Protein AF-A0A5M3WDJ5-F1 (afdb_monomer_lite)

Sequence (146 aa):
MTGPLLRVPAEDHRTLCTHDLTGLHTWGGARAMVGTNPLAPGDAVDSAGVRATDAAAAVDGAISPFGGPKGYALGLMIEVLVATLTRTALGDDVRGTLDPTDPPTKGDVFIAMDPRAPGHDRVWEPGARACATRQPTLSTPSRSRR

Radius of gyration: 18.81 Å; chains: 1; bounding box: 48×30×43 Å

InterPro domains:
  IPR003767 Malate/L-lactate dehydrogenase-like [PF02615] (42-119)
  IPR003767 Malate/L-lactate dehydrogenase-like [PTHR11091] (42-117)
  IPR036111 Malate/L-sulfolactate/L-lactate dehydrogenase-like superfamily [SSF89733] (19-134)
  IPR043143 Malate/L-sulfolactate/L-lactate dehydrogenase-like, NADPH binding domain [G3DSA:3.30.1370.60] (15-117)

Secondary structure (DSSP, 8-state):
-----EEEE-TTS-EEEE---SBSS-HHHHHHHTTT-PPPTTSEE-TTSPBPSSHHHHHTSEEPBTTTHHHHHHHHHHHHHHHHHHT---GGG--SSS-TTS------------TTSTT-HHHHHHHHHHHHHS-TT---GGGG--

Structure (mmCIF, N/CA/C/O backbone):
data_AF-A0A5M3WDJ5-F1
#
_entry.id   AF-A0A5M3WDJ5-F1
#
loop_
_atom_site.group_PDB
_atom_site.id
_atom_site.type_symbol
_atom_site.label_atom_id
_atom_site.label_alt_id
_atom_site.label_comp_id
_atom_site.label_asym_id
_atom_site.label_entity_id
_atom_site.label_seq_id
_atom_site.pdbx_PDB_ins_code
_atom_site.Cartn_x
_atom_site.Cartn_y
_atom_site.Cartn_z
_atom_site.occupancy
_atom_site.B_iso_or_equiv
_atom_site.auth_seq_id
_atom_site.auth_comp_id
_atom_site.auth_asym_id
_atom_site.auth_atom_id
_atom_site.pdbx_PDB_model_num
ATOM 1 N N . MET A 1 1 ? -2.945 -6.498 2.259 1.00 45.84 1 MET A N 1
ATOM 2 C CA . MET A 1 1 ? -1.787 -5.805 1.660 1.00 45.84 1 MET A CA 1
ATOM 3 C C . MET A 1 1 ? -0.553 -6.665 1.866 1.00 45.84 1 MET A C 1
ATOM 5 O O . MET A 1 1 ? -0.145 -6.838 3.005 1.00 45.84 1 MET A O 1
ATOM 9 N N . THR A 1 2 ? -0.019 -7.256 0.799 1.00 43.19 2 THR A N 1
ATOM 10 C CA . THR A 1 2 ? 1.334 -7.830 0.806 1.00 43.19 2 THR A CA 1
ATOM 11 C C . THR A 1 2 ? 2.245 -6.690 0.374 1.00 43.19 2 THR A C 1
ATOM 13 O O . THR A 1 2 ? 2.081 -6.184 -0.732 1.00 43.19 2 THR A O 1
ATOM 16 N N . GLY A 1 3 ? 3.105 -6.187 1.259 1.00 51.09 3 GLY A N 1
ATOM 17 C CA . GLY A 1 3 ? 4.025 -5.116 0.889 1.00 51.09 3 GLY A CA 1
ATOM 18 C C . GLY A 1 3 ? 5.010 -5.563 -0.202 1.00 51.09 3 GLY A C 1
ATO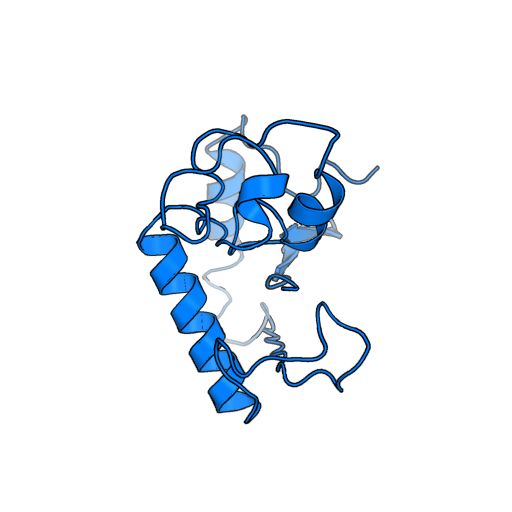M 19 O O . GLY A 1 3 ? 5.230 -6.764 -0.382 1.00 51.09 3 GLY A O 1
ATOM 20 N N . PRO A 1 4 ? 5.636 -4.620 -0.927 1.00 56.72 4 PRO A N 1
ATOM 21 C CA . PRO A 1 4 ? 6.669 -4.956 -1.899 1.00 56.72 4 PRO A CA 1
ATOM 22 C C . PRO A 1 4 ? 7.834 -5.690 -1.219 1.00 56.72 4 PRO A C 1
ATOM 24 O O . PRO A 1 4 ? 8.361 -5.245 -0.197 1.00 56.72 4 PRO A O 1
ATOM 27 N N . LEU A 1 5 ? 8.238 -6.818 -1.806 1.00 59.16 5 LEU A N 1
ATOM 28 C CA . LEU A 1 5 ? 9.402 -7.591 -1.384 1.00 59.16 5 LEU A CA 1
ATOM 29 C C . LEU A 1 5 ? 10.594 -7.201 -2.258 1.00 59.16 5 LEU A C 1
ATOM 31 O O . LEU A 1 5 ? 10.657 -7.574 -3.429 1.00 59.16 5 LEU A O 1
ATOM 35 N N . LEU A 1 6 ? 11.557 -6.485 -1.680 1.00 67.06 6 LEU A N 1
ATOM 36 C CA . LEU A 1 6 ? 12.815 -6.183 -2.355 1.00 67.06 6 LEU A CA 1
ATOM 37 C C . LEU A 1 6 ? 13.894 -7.153 -1.880 1.00 67.06 6 LEU A C 1
ATOM 39 O O . LEU A 1 6 ? 14.157 -7.299 -0.683 1.00 67.06 6 LEU A O 1
ATOM 43 N N . ARG A 1 7 ? 14.538 -7.802 -2.847 1.00 66.00 7 ARG A N 1
ATOM 44 C CA . ARG A 1 7 ? 15.630 -8.739 -2.621 1.00 66.00 7 ARG A CA 1
ATOM 45 C C . ARG A 1 7 ? 16.869 -8.259 -3.370 1.00 66.00 7 ARG A C 1
ATOM 47 O O . ARG A 1 7 ? 16.847 -8.195 -4.594 1.00 66.00 7 ARG A O 1
ATOM 54 N N . VAL A 1 8 ? 17.947 -7.966 -2.643 1.00 64.06 8 VAL A N 1
ATOM 55 C CA . VAL A 1 8 ? 19.232 -7.552 -3.228 1.00 64.06 8 VAL A CA 1
ATOM 56 C C . VAL A 1 8 ? 20.319 -8.562 -2.840 1.00 64.06 8 VAL A C 1
ATOM 58 O O . VAL A 1 8 ? 20.475 -8.857 -1.648 1.00 64.06 8 VAL A O 1
ATOM 61 N N . PRO A 1 9 ? 21.067 -9.128 -3.803 1.00 58.50 9 PRO A N 1
ATOM 62 C CA . PRO A 1 9 ? 22.201 -9.995 -3.491 1.00 58.50 9 PRO A CA 1
ATOM 63 C C . PRO A 1 9 ? 23.326 -9.168 -2.850 1.00 58.50 9 PRO A C 1
ATOM 65 O O . PRO A 1 9 ? 23.780 -8.216 -3.462 1.00 58.50 9 PRO A O 1
ATOM 68 N N . ALA A 1 10 ? 23.791 -9.492 -1.640 1.00 56.09 10 ALA A N 1
ATOM 69 C CA . ALA A 1 10 ? 24.992 -8.864 -1.073 1.00 56.09 10 ALA A CA 1
ATOM 70 C C . ALA A 1 10 ? 26.232 -9.752 -1.283 1.00 56.09 10 ALA A C 1
ATOM 72 O O . ALA A 1 10 ? 26.106 -10.964 -1.471 1.00 56.09 10 ALA A O 1
ATOM 73 N N . GLU A 1 11 ? 27.423 -9.145 -1.229 1.00 53.22 11 GLU A N 1
ATOM 74 C CA . GLU A 1 11 ? 28.720 -9.795 -1.504 1.00 53.22 11 GLU A CA 1
ATOM 75 C C . GLU A 1 11 ? 29.015 -11.004 -0.591 1.00 53.22 11 GLU A C 1
ATOM 77 O O . GLU A 1 11 ? 29.658 -11.955 -1.017 1.00 53.22 11 GLU A O 1
ATOM 82 N N . ASP A 1 12 ? 28.454 -11.036 0.621 1.00 49.28 12 ASP A N 1
ATOM 83 C CA . ASP A 1 12 ? 28.687 -12.073 1.642 1.00 49.28 12 ASP A CA 1
ATOM 84 C C . ASP A 1 12 ? 27.815 -13.344 1.491 1.00 49.28 12 ASP A C 1
ATOM 86 O O . ASP A 1 12 ? 27.524 -14.033 2.473 1.00 49.28 12 ASP A O 1
ATOM 90 N N . HIS A 1 13 ? 27.288 -13.633 0.294 1.00 49.53 13 HIS A N 1
ATOM 91 C CA . HIS A 1 13 ? 26.234 -14.645 0.053 1.00 49.53 13 HIS A CA 1
ATOM 92 C C . HIS A 1 13 ? 24.947 -14.439 0.876 1.00 49.53 13 HIS A C 1
ATOM 94 O O . HIS A 1 13 ? 24.020 -15.253 0.842 1.00 49.53 13 HIS A O 1
ATOM 100 N N . ARG A 1 14 ? 24.849 -13.327 1.607 1.00 45.12 14 ARG A N 1
ATOM 101 C CA . ARG A 1 14 ? 23.663 -12.939 2.359 1.00 45.12 14 ARG A CA 1
ATOM 102 C C . ARG A 1 14 ? 22.774 -12.133 1.447 1.00 45.12 14 ARG A C 1
ATOM 104 O O . ARG A 1 14 ? 23.160 -11.102 0.913 1.00 45.12 14 ARG A O 1
ATOM 111 N N . THR A 1 15 ? 21.554 -12.599 1.271 1.00 51.94 15 THR A N 1
ATOM 112 C CA . THR A 1 15 ? 20.567 -11.800 0.569 1.00 51.94 15 THR A CA 1
ATOM 113 C C . THR A 1 15 ? 19.954 -10.785 1.530 1.00 51.94 15 THR A C 1
ATOM 115 O O . THR A 1 15 ? 19.379 -11.174 2.549 1.00 51.94 15 THR A O 1
ATOM 118 N N . LEU A 1 16 ? 20.040 -9.495 1.203 1.00 47.59 16 LEU A N 1
ATOM 119 C CA . LEU A 1 16 ? 19.295 -8.460 1.913 1.00 47.59 16 LEU A CA 1
ATOM 120 C C . LEU A 1 16 ? 17.841 -8.509 1.437 1.00 47.59 16 LEU A C 1
ATOM 122 O O . LEU A 1 16 ? 17.559 -8.297 0.259 1.00 47.59 16 LEU A O 1
ATOM 126 N N . CYS A 1 17 ? 16.935 -8.840 2.356 1.00 44.91 17 CYS A N 1
ATOM 127 C CA . CYS A 1 17 ? 15.496 -8.867 2.112 1.00 44.91 17 CYS A CA 1
ATOM 128 C C . CYS A 1 17 ? 14.834 -7.801 2.984 1.00 44.91 17 CYS A C 1
ATOM 130 O O . CYS A 1 17 ? 14.935 -7.870 4.211 1.00 44.91 17 CYS A O 1
ATOM 132 N N . THR A 1 18 ? 14.142 -6.848 2.371 1.00 54.78 18 THR A N 1
ATOM 133 C CA . THR A 1 18 ? 13.250 -5.918 3.074 1.00 54.78 18 THR A CA 1
ATOM 134 C C . THR A 1 18 ? 11.805 -6.240 2.700 1.00 54.78 18 THR A C 1
ATOM 136 O O . THR A 1 18 ? 11.512 -6.555 1.547 1.00 54.78 18 THR A O 1
ATOM 139 N N . HIS A 1 19 ? 10.919 -6.232 3.696 1.00 52.69 19 HIS A N 1
ATOM 140 C CA . HIS A 1 19 ? 9.482 -6.478 3.559 1.00 52.69 19 HIS A CA 1
ATOM 141 C C . HIS A 1 19 ? 8.720 -5.361 4.280 1.00 52.69 19 HIS A C 1
ATOM 143 O O . HIS A 1 19 ? 9.253 -4.799 5.233 1.00 52.69 19 HIS A O 1
ATOM 149 N N . ASP A 1 20 ? 7.510 -5.073 3.793 1.00 54.31 20 ASP A N 1
ATOM 150 C CA . ASP A 1 20 ? 6.542 -4.099 4.318 1.00 54.31 20 ASP A CA 1
ATOM 151 C C . ASP A 1 20 ? 7.001 -2.629 4.310 1.00 54.31 20 ASP A C 1
ATOM 153 O O . ASP A 1 20 ? 7.804 -2.184 5.122 1.00 54.31 20 ASP A O 1
ATOM 157 N N . LEU A 1 21 ? 6.461 -1.849 3.362 1.00 54.38 21 LEU A N 1
ATOM 158 C CA . LEU A 1 21 ? 6.874 -0.457 3.125 1.00 54.38 21 LEU A CA 1
ATOM 159 C C . LEU A 1 21 ? 5.756 0.587 3.269 1.00 54.38 21 LEU A C 1
ATOM 161 O O . LEU A 1 21 ? 6.057 1.777 3.321 1.00 54.38 21 LEU A O 1
ATOM 165 N N . THR A 1 22 ? 4.483 0.188 3.315 1.00 51.59 22 THR A N 1
ATOM 166 C CA . THR A 1 22 ? 3.366 1.134 3.122 1.00 51.59 22 THR A CA 1
ATOM 167 C C . THR A 1 22 ? 2.506 1.407 4.360 1.00 51.59 22 THR A C 1
ATOM 169 O O . THR A 1 22 ? 1.819 2.426 4.378 1.00 51.59 22 THR A O 1
ATOM 172 N N . GLY A 1 23 ? 2.576 0.594 5.421 1.00 50.38 23 GLY A N 1
ATOM 173 C CA . GLY A 1 23 ? 1.818 0.806 6.667 1.00 50.38 23 GLY A CA 1
ATOM 174 C C . GLY A 1 23 ? 2.680 0.658 7.921 1.00 50.38 23 GLY A C 1
ATOM 175 O O . GLY A 1 23 ? 3.657 -0.087 7.900 1.00 50.38 23 GLY A O 1
ATOM 176 N N . LEU A 1 24 ? 2.320 1.356 9.011 1.00 52.97 24 LEU A N 1
ATOM 177 C CA . LEU A 1 24 ? 2.965 1.172 10.326 1.00 52.97 24 LEU A CA 1
ATOM 178 C C . LEU A 1 24 ? 2.708 -0.231 10.901 1.00 52.97 24 LEU A C 1
ATOM 180 O O . LEU A 1 24 ? 3.574 -0.805 11.553 1.00 52.97 24 LEU A O 1
ATOM 184 N N . HIS A 1 25 ? 1.537 -0.792 10.594 1.00 57.50 25 HIS A N 1
ATOM 185 C CA . HIS A 1 25 ? 1.126 -2.151 10.927 1.00 57.50 25 HIS A CA 1
ATOM 186 C C . HIS A 1 25 ? 0.378 -2.777 9.744 1.00 57.50 25 HIS A C 1
ATOM 188 O O . HIS A 1 25 ? -0.259 -2.081 8.952 1.00 57.50 25 HIS A O 1
ATOM 194 N N . THR A 1 26 ? 0.437 -4.105 9.610 1.00 62.94 26 THR A N 1
ATOM 195 C CA . THR A 1 26 ? -0.388 -4.822 8.631 1.00 62.94 26 THR A CA 1
ATOM 196 C C . THR A 1 26 ? -1.839 -4.870 9.112 1.00 62.94 26 THR A C 1
ATOM 198 O O . THR A 1 26 ? -2.111 -5.106 10.288 1.00 62.94 26 THR A O 1
ATOM 201 N N . TRP A 1 27 ? -2.796 -4.686 8.200 1.00 61.38 27 TRP A N 1
ATOM 202 C CA . TRP A 1 27 ? -4.229 -4.638 8.533 1.00 61.38 27 TRP A CA 1
ATOM 203 C C . TRP A 1 27 ? -4.747 -5.923 9.214 1.00 61.38 27 TRP A C 1
ATOM 205 O O . TRP A 1 27 ? -5.573 -5.868 10.121 1.00 61.38 27 TRP A O 1
ATOM 215 N N . GLY A 1 28 ? -4.190 -7.089 8.862 1.00 62.41 28 GLY A N 1
ATOM 216 C CA . GLY A 1 28 ? -4.463 -8.347 9.573 1.00 62.41 28 GLY A CA 1
ATOM 217 C C . GLY A 1 28 ? -3.941 -8.364 11.017 1.00 62.41 28 GLY A C 1
ATOM 218 O O . GLY A 1 28 ? -4.560 -8.977 11.883 1.00 62.41 28 GLY A O 1
ATOM 219 N N . GLY A 1 29 ? -2.846 -7.650 11.296 1.00 64.75 29 GLY A N 1
ATOM 220 C CA . GLY A 1 29 ? -2.321 -7.459 12.647 1.00 64.75 29 GLY A CA 1
ATOM 221 C C . GLY A 1 29 ? -3.240 -6.600 13.515 1.00 64.75 29 GLY A C 1
ATOM 222 O O . GLY A 1 29 ? -3.482 -6.960 14.661 1.00 64.75 29 GLY A O 1
ATOM 223 N N . ALA A 1 30 ? -3.825 -5.532 12.960 1.00 63.91 30 ALA A N 1
ATOM 224 C CA . ALA A 1 30 ? -4.791 -4.697 13.680 1.00 63.91 30 ALA A CA 1
ATOM 225 C C . ALA A 1 30 ? -6.049 -5.492 14.085 1.00 63.91 30 ALA A C 1
ATOM 227 O O . ALA A 1 30 ? -6.422 -5.482 15.256 1.00 63.91 30 ALA A O 1
ATOM 228 N N . ARG A 1 31 ? -6.640 -6.279 13.168 1.00 66.56 31 ARG A N 1
ATOM 229 C CA . ARG A 1 31 ? -7.758 -7.196 13.494 1.00 66.56 31 ARG A CA 1
ATOM 230 C C . ARG A 1 31 ? -7.385 -8.230 14.565 1.00 66.56 31 ARG A C 1
ATOM 232 O O . ARG A 1 31 ? -8.203 -8.527 15.428 1.00 66.56 31 ARG A O 1
ATOM 239 N N . ALA A 1 32 ? -6.160 -8.756 14.544 1.00 68.44 32 ALA A N 1
ATOM 240 C CA . ALA A 1 32 ? -5.683 -9.698 15.561 1.00 68.44 32 ALA A CA 1
ATOM 241 C C . ALA A 1 32 ? -5.448 -9.047 16.941 1.00 68.44 32 ALA A C 1
ATOM 243 O O . ALA A 1 32 ? -5.452 -9.741 17.957 1.00 68.44 32 ALA A O 1
ATOM 244 N N . MET A 1 33 ? -5.245 -7.727 16.990 1.00 71.75 33 MET A N 1
ATOM 245 C CA . MET A 1 33 ? -5.017 -6.976 18.229 1.00 71.75 33 MET A CA 1
ATOM 246 C C . MET A 1 33 ? -6.311 -6.542 18.935 1.00 71.75 33 MET A C 1
ATOM 248 O O . MET A 1 33 ? -6.254 -6.057 20.068 1.00 71.75 33 MET A O 1
ATOM 252 N N . VAL A 1 34 ? -7.479 -6.746 18.315 1.00 75.31 34 VAL A N 1
ATOM 253 C CA . VAL A 1 34 ? -8.783 -6.437 18.920 1.00 75.31 34 VAL A CA 1
ATOM 254 C C . VAL A 1 34 ? -8.933 -7.193 20.243 1.00 75.31 34 VAL A C 1
ATOM 256 O O . VAL A 1 34 ? -8.901 -8.420 20.286 1.00 75.31 34 VAL A O 1
ATOM 259 N N . GLY A 1 35 ? -9.072 -6.443 21.339 1.00 74.06 35 GLY A N 1
ATOM 260 C CA . GLY A 1 35 ? -9.232 -6.993 22.687 1.00 74.06 35 GLY A CA 1
ATOM 261 C C . GLY A 1 35 ? -7.946 -7.466 23.376 1.00 74.06 35 GLY A C 1
ATOM 262 O O . GLY A 1 35 ? -8.042 -7.992 24.482 1.00 74.06 35 GLY A O 1
ATOM 263 N N . THR A 1 36 ? -6.759 -7.286 22.778 1.00 74.69 36 THR A N 1
ATOM 264 C CA . THR A 1 36 ? -5.487 -7.717 23.394 1.00 74.69 36 THR A CA 1
ATOM 265 C C . THR A 1 36 ? -4.577 -6.558 23.781 1.00 74.69 36 THR A C 1
ATOM 267 O O . THR A 1 36 ? -4.133 -6.506 24.925 1.00 74.69 36 THR A O 1
ATOM 270 N N . ASN A 1 37 ? -4.304 -5.618 22.871 1.00 74.25 37 ASN A N 1
ATOM 271 C CA . ASN A 1 37 ? -3.325 -4.560 23.113 1.00 74.25 37 ASN A CA 1
ATOM 272 C C . ASN A 1 37 ? -3.771 -3.220 22.497 1.00 74.25 37 ASN A C 1
ATOM 274 O O . ASN A 1 37 ? -4.327 -3.216 21.397 1.00 74.25 37 ASN A O 1
ATOM 278 N N . PRO A 1 38 ? -3.527 -2.077 23.167 1.00 72.25 38 PRO A N 1
ATOM 279 C CA . PRO A 1 38 ? -3.746 -0.766 22.563 1.00 72.25 38 PRO A CA 1
ATOM 280 C C . PRO A 1 38 ? -2.807 -0.546 21.367 1.00 72.25 38 PRO A C 1
ATOM 282 O O . PRO A 1 38 ? -1.687 -1.069 21.341 1.00 72.25 38 PRO A O 1
ATOM 285 N N . LEU A 1 39 ? -3.275 0.235 20.390 1.00 75.88 39 LEU A N 1
ATOM 286 C CA . LEU A 1 39 ? -2.474 0.665 19.240 1.00 75.88 39 LEU A CA 1
ATOM 287 C C . LEU A 1 39 ? -1.504 1.773 19.659 1.00 75.88 39 LEU A C 1
ATOM 289 O O . LEU A 1 39 ? -1.789 2.526 20.598 1.00 75.88 39 LEU A O 1
ATOM 293 N N . ALA A 1 40 ? -0.365 1.903 18.972 1.00 77.44 40 ALA A N 1
ATOM 294 C CA . ALA A 1 40 ? 0.502 3.034 19.247 1.00 77.44 40 ALA A CA 1
ATOM 295 C C . ALA A 1 40 ? -0.163 4.331 18.735 1.00 77.44 40 ALA A C 1
ATOM 297 O O . ALA A 1 40 ? -0.910 4.328 17.746 1.00 77.44 40 ALA A O 1
ATOM 298 N N . PRO A 1 41 ? 0.062 5.474 19.408 1.00 76.12 41 PRO A N 1
ATOM 299 C CA . PRO A 1 41 ? -0.586 6.720 19.023 1.00 76.12 41 PRO A CA 1
ATOM 300 C C . PRO A 1 41 ? -0.241 7.146 17.587 1.00 76.12 41 PRO A C 1
ATOM 302 O O . PRO A 1 41 ? 0.893 7.515 17.291 1.00 76.12 41 PRO A O 1
ATOM 305 N N . GLY A 1 42 ? -1.255 7.217 16.719 1.00 78.12 42 GLY A N 1
ATOM 306 C CA . GLY A 1 42 ? -1.108 7.669 15.329 1.00 78.12 42 GLY A CA 1
ATOM 307 C C . GLY A 1 42 ? -1.013 6.566 14.278 1.00 78.12 42 GLY A C 1
ATOM 308 O O . GLY A 1 42 ? -0.855 6.898 13.103 1.00 78.12 42 GLY A O 1
ATOM 309 N N . ASP A 1 43 ? -1.155 5.305 14.680 1.00 81.19 43 ASP A N 1
ATOM 310 C CA . ASP A 1 43 ? -1.118 4.151 13.776 1.00 81.19 43 ASP A CA 1
ATOM 311 C C . ASP A 1 43 ? -2.394 3.993 12.952 1.00 81.19 43 ASP A C 1
ATOM 313 O O . ASP A 1 43 ? -2.348 3.471 11.841 1.00 81.19 43 ASP A O 1
ATOM 317 N N . ALA A 1 44 ? -3.530 4.440 13.482 1.00 84.75 44 ALA A N 1
ATOM 318 C CA . ALA A 1 44 ? -4.822 4.316 12.829 1.00 84.75 44 ALA A CA 1
ATOM 319 C C . ALA A 1 44 ? -5.775 5.449 13.223 1.00 84.75 44 ALA A C 1
ATOM 321 O O . ALA A 1 44 ? -5.577 6.165 14.213 1.00 84.75 44 ALA A O 1
ATOM 322 N N . VAL A 1 45 ? -6.824 5.588 12.426 1.00 86.06 45 VAL A N 1
ATOM 323 C CA . VAL A 1 45 ? -7.990 6.427 12.687 1.00 86.06 45 VAL A CA 1
ATOM 324 C C . VAL A 1 45 ? -9.247 5.566 12.655 1.00 86.06 45 VAL A C 1
ATOM 326 O O . VAL A 1 45 ? -9.248 4.518 12.011 1.00 86.06 45 VAL A O 1
ATOM 329 N N . ASP A 1 46 ? -10.290 5.995 13.354 1.00 87.44 46 ASP A N 1
ATOM 330 C CA . ASP A 1 46 ? -11.618 5.387 13.303 1.00 87.44 46 ASP A CA 1
ATOM 331 C C . ASP A 1 46 ? -12.402 5.818 12.048 1.00 87.44 46 ASP A C 1
ATOM 333 O O . ASP A 1 46 ? -11.895 6.536 11.179 1.00 87.44 46 ASP A O 1
ATOM 337 N N . SER A 1 47 ? -13.658 5.384 11.952 1.00 86.81 47 SER A N 1
ATOM 338 C CA . SER A 1 47 ? -14.570 5.733 10.854 1.00 86.81 47 SER A CA 1
ATOM 339 C C . SER A 1 47 ? -14.900 7.231 10.760 1.00 86.81 47 SER A C 1
ATOM 341 O O . SER A 1 47 ? -15.286 7.705 9.692 1.00 86.81 47 SER A O 1
ATOM 343 N N . ALA A 1 48 ? -14.720 8.000 11.840 1.00 85.94 48 ALA A N 1
ATOM 344 C CA . ALA A 1 48 ? -14.875 9.454 11.858 1.00 85.94 48 ALA A CA 1
ATOM 345 C C . ALA A 1 48 ? -13.567 10.194 11.509 1.00 85.94 48 ALA A C 1
ATOM 347 O O . ALA A 1 48 ? -13.544 11.427 11.464 1.00 85.94 48 ALA A O 1
ATOM 348 N N . GLY A 1 49 ? -12.474 9.464 11.260 1.00 81.88 49 GLY A N 1
ATOM 349 C CA . GLY A 1 49 ? -11.150 10.026 11.001 1.00 81.88 49 GLY A CA 1
ATOM 350 C C . GLY A 1 49 ? -10.440 10.533 12.261 1.00 81.88 49 GLY A C 1
ATOM 351 O O . GLY A 1 49 ? -9.428 11.234 12.158 1.00 81.88 49 GLY A O 1
ATOM 352 N N . VAL A 1 50 ? -10.942 10.201 13.451 1.00 86.62 50 VAL A N 1
ATOM 353 C CA . VAL A 1 50 ? -10.313 10.542 14.730 1.00 86.62 50 VAL A CA 1
ATOM 354 C C . VAL A 1 50 ? -9.266 9.482 15.059 1.00 86.62 50 VAL A C 1
ATOM 356 O O . VAL A 1 50 ? -9.426 8.312 14.731 1.00 86.62 50 VAL A O 1
ATOM 359 N N . ARG A 1 51 ? -8.149 9.875 15.684 1.00 85.31 51 ARG A N 1
ATOM 360 C CA . ARG A 1 51 ? -7.079 8.929 16.044 1.00 85.31 51 ARG A CA 1
ATOM 361 C C . ARG A 1 51 ? -7.625 7.810 16.929 1.00 85.31 51 ARG A C 1
ATOM 363 O O . ARG A 1 51 ? -8.092 8.081 18.033 1.00 85.31 51 ARG A O 1
ATOM 370 N N . ALA A 1 52 ? -7.488 6.574 16.462 1.00 83.31 52 ALA A 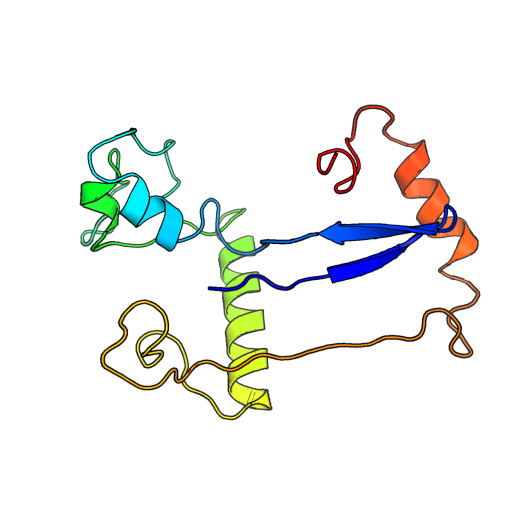N 1
ATOM 371 C CA . ALA A 1 52 ? -7.901 5.401 17.210 1.00 83.31 52 ALA A CA 1
ATOM 372 C C . ALA A 1 52 ? -6.886 5.110 18.324 1.00 83.31 52 ALA A C 1
ATOM 374 O O . ALA A 1 52 ? -5.673 5.125 18.101 1.00 83.31 52 ALA A O 1
ATOM 375 N N . THR A 1 53 ? -7.387 4.856 19.532 1.00 80.19 53 THR A N 1
ATOM 376 C CA . THR A 1 53 ? -6.572 4.488 20.704 1.00 80.19 53 THR A CA 1
ATOM 377 C C . THR A 1 5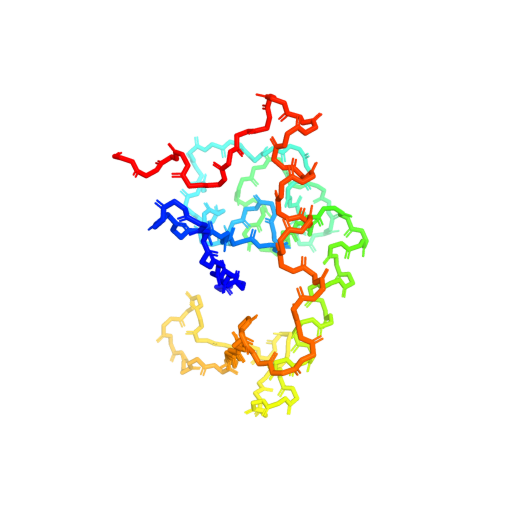3 ? -6.588 2.990 20.990 1.00 80.19 53 THR A C 1
ATOM 379 O O . THR A 1 53 ? -5.714 2.483 21.690 1.00 80.19 53 THR A O 1
ATOM 382 N N . ASP A 1 54 ? -7.563 2.272 20.441 1.00 82.06 54 ASP A N 1
ATOM 383 C CA . ASP A 1 54 ? -7.669 0.824 20.534 1.00 82.06 54 ASP A CA 1
ATOM 384 C C . ASP A 1 54 ? -7.855 0.203 19.145 1.00 82.06 54 ASP A C 1
ATOM 386 O O . ASP A 1 54 ? -8.244 0.861 18.177 1.00 82.06 54 ASP A O 1
ATOM 390 N N . ALA A 1 55 ? -7.517 -1.081 19.042 1.00 79.69 55 ALA A N 1
ATOM 391 C CA . ALA A 1 55 ? -7.604 -1.810 17.787 1.00 79.69 55 ALA A CA 1
ATOM 392 C C . ALA A 1 55 ? -9.051 -2.006 17.313 1.00 79.69 55 ALA A C 1
ATOM 394 O O . ALA A 1 55 ? -9.257 -2.159 16.115 1.00 79.69 55 ALA A O 1
ATOM 395 N N . ALA A 1 56 ? -10.037 -1.984 18.220 1.00 82.19 56 ALA A N 1
ATOM 396 C CA . ALA A 1 56 ? -11.445 -2.178 17.881 1.00 82.19 56 ALA A CA 1
ATOM 397 C C . ALA A 1 56 ? -11.997 -0.980 17.095 1.00 82.19 56 ALA A C 1
ATOM 399 O O . ALA A 1 56 ? -12.606 -1.167 16.046 1.00 82.19 56 ALA A O 1
ATOM 400 N N . ALA A 1 57 ? -11.702 0.242 17.542 1.00 79.00 57 ALA A N 1
ATOM 401 C CA . ALA A 1 57 ? -12.062 1.485 16.869 1.00 79.00 57 ALA A CA 1
ATOM 402 C C . ALA A 1 57 ? -11.394 1.621 15.491 1.00 79.00 57 ALA A C 1
ATOM 404 O O . ALA A 1 57 ? -11.948 2.249 14.594 1.00 79.00 57 ALA A O 1
ATOM 405 N N . ALA A 1 58 ? -10.221 1.009 15.307 1.00 81.88 58 ALA A N 1
ATOM 406 C CA . ALA A 1 58 ? -9.491 1.025 14.044 1.00 81.88 58 ALA A CA 1
ATOM 407 C C . ALA A 1 58 ? -10.013 0.020 12.999 1.00 81.88 58 ALA A C 1
ATOM 409 O O . ALA A 1 58 ? -9.663 0.158 11.827 1.00 81.88 58 ALA A O 1
ATOM 410 N N . VAL A 1 59 ? -10.819 -0.982 13.387 1.00 81.50 59 VAL A N 1
ATOM 411 C CA . VAL A 1 59 ? -11.314 -2.014 12.451 1.00 81.50 59 VAL A CA 1
ATOM 412 C C . VAL A 1 59 ? -12.176 -1.401 11.356 1.00 81.50 59 VAL A C 1
ATOM 414 O O . VAL A 1 59 ? -12.018 -1.761 10.198 1.00 81.50 59 VAL A O 1
ATOM 417 N N . ASP A 1 60 ? -13.051 -0.463 11.703 1.00 80.50 60 ASP A N 1
ATOM 418 C CA . ASP A 1 60 ? -13.950 0.180 10.734 1.00 80.50 60 ASP A CA 1
ATOM 419 C C . ASP A 1 60 ? -13.371 1.490 10.173 1.00 80.50 60 ASP A C 1
ATOM 421 O O . ASP A 1 60 ? -14.065 2.261 9.512 1.00 80.50 60 ASP A O 1
ATOM 425 N N . GLY A 1 61 ? -12.102 1.768 10.476 1.00 84.25 61 GLY A N 1
ATOM 426 C CA . GLY A 1 61 ? -11.403 2.981 10.082 1.00 84.25 61 GLY A CA 1
ATOM 427 C C . GLY A 1 61 ? -10.269 2.716 9.094 1.00 84.25 61 GLY A C 1
ATOM 428 O O . GLY A 1 61 ? -10.363 1.868 8.206 1.00 84.25 61 GLY A O 1
ATOM 429 N N . ALA A 1 62 ? -9.173 3.464 9.231 1.00 82.75 62 ALA A N 1
ATOM 430 C CA . ALA A 1 62 ? -8.038 3.398 8.312 1.00 82.75 62 ALA A CA 1
ATOM 431 C C . ALA A 1 62 ? -6.692 3.367 9.044 1.00 82.75 62 ALA A C 1
ATOM 433 O O . ALA A 1 62 ? -6.504 4.010 10.076 1.00 82.75 62 ALA A O 1
ATOM 434 N N . ILE A 1 63 ? -5.721 2.654 8.467 1.00 84.38 63 ILE A N 1
ATOM 435 C CA . ILE A 1 63 ? -4.339 2.629 8.963 1.00 84.38 63 ILE A CA 1
ATOM 436 C C . ILE A 1 63 ? -3.570 3.821 8.400 1.00 84.38 63 ILE A C 1
ATOM 438 O O . ILE A 1 63 ? -3.638 4.131 7.210 1.00 84.38 63 ILE A O 1
ATOM 442 N N . SER A 1 64 ? -2.801 4.466 9.268 1.00 85.81 64 SER A N 1
ATOM 443 C CA . SER A 1 64 ? -1.954 5.596 8.926 1.00 85.81 64 SER A CA 1
ATOM 444 C C . SER A 1 64 ? -0.747 5.146 8.086 1.00 85.81 64 SER A C 1
ATOM 446 O O . SER A 1 64 ? -0.062 4.175 8.438 1.00 85.81 64 SER A O 1
ATOM 448 N N . PRO A 1 65 ? -0.448 5.835 6.972 1.00 82.25 65 PRO A N 1
ATOM 449 C CA . PRO A 1 65 ? 0.671 5.485 6.111 1.00 82.25 65 PRO A CA 1
ATOM 450 C C . PRO A 1 65 ? 2.011 5.814 6.776 1.00 82.25 65 PRO A C 1
ATOM 452 O O . PRO A 1 65 ? 2.180 6.848 7.434 1.00 82.25 65 PRO A O 1
ATOM 455 N N . PHE A 1 66 ? 3.011 4.962 6.544 1.00 81.06 66 PHE A N 1
ATOM 456 C CA . PHE A 1 66 ? 4.351 5.177 7.088 1.00 81.06 66 PHE A CA 1
ATOM 457 C C . PHE A 1 66 ? 4.984 6.469 6.553 1.00 81.06 66 PHE A C 1
ATOM 459 O O . PHE A 1 66 ? 5.137 6.652 5.352 1.00 81.06 66 PHE A O 1
ATOM 466 N N . GLY A 1 67 ? 5.399 7.375 7.441 1.00 82.31 67 GLY A N 1
ATOM 467 C CA . GLY A 1 67 ? 5.987 8.654 7.026 1.00 82.31 67 GLY A CA 1
ATOM 468 C C . GLY A 1 67 ? 4.961 9.685 6.533 1.00 82.31 67 GLY A C 1
ATOM 469 O O . GLY A 1 67 ? 5.322 10.618 5.807 1.00 82.31 67 GLY A O 1
ATOM 470 N N . GLY A 1 68 ? 3.689 9.536 6.922 1.00 85.12 68 GLY A N 1
ATOM 471 C CA . GLY A 1 68 ? 2.644 10.537 6.712 1.00 85.12 68 GLY A CA 1
ATOM 472 C C . GLY A 1 68 ? 2.367 10.804 5.224 1.00 85.12 68 GLY A C 1
ATOM 473 O O . GLY A 1 68 ? 2.270 9.851 4.449 1.00 85.12 68 GLY A O 1
ATOM 474 N N . PRO A 1 69 ? 2.272 12.075 4.778 1.00 87.31 69 PRO A N 1
ATOM 475 C CA . PRO A 1 69 ? 1.915 12.406 3.394 1.00 87.31 69 PRO A CA 1
ATOM 476 C C . PRO A 1 69 ? 2.834 11.788 2.333 1.00 87.31 69 PRO A C 1
ATOM 478 O O . PRO A 1 69 ? 2.387 11.478 1.232 1.00 87.31 69 PRO A O 1
ATOM 481 N N . LYS A 1 70 ? 4.118 11.577 2.655 1.00 87.12 70 LYS A N 1
ATOM 482 C CA . LYS A 1 70 ? 5.072 10.952 1.726 1.00 87.12 70 LYS A CA 1
ATOM 483 C C . LYS A 1 70 ? 4.806 9.457 1.567 1.00 87.12 70 LYS A C 1
ATOM 485 O O . LYS A 1 70 ? 4.854 8.958 0.448 1.00 87.12 70 LYS A O 1
ATOM 490 N N . GLY A 1 71 ? 4.485 8.770 2.663 1.00 86.06 71 GLY A N 1
ATOM 491 C CA . GLY A 1 71 ? 4.049 7.374 2.630 1.00 86.06 71 GLY A CA 1
ATOM 492 C C . GLY A 1 71 ? 2.758 7.192 1.864 1.00 86.06 71 GLY A C 1
ATOM 493 O O . GLY A 1 71 ? 2.649 6.279 1.055 1.00 86.06 71 GLY A O 1
ATOM 494 N N . TYR A 1 72 ? 1.811 8.105 2.077 1.00 87.06 72 TYR A N 1
ATOM 495 C CA . TYR A 1 72 ? 0.546 8.110 1.354 1.00 87.06 72 TYR A CA 1
ATOM 496 C C . TYR A 1 72 ? 0.762 8.255 -0.156 1.00 87.06 72 TYR A C 1
ATOM 498 O O . TYR A 1 72 ? 0.279 7.436 -0.933 1.00 87.06 72 TYR A O 1
ATOM 506 N N . ALA A 1 73 ? 1.551 9.253 -0.570 1.00 89.94 73 ALA A N 1
ATOM 507 C CA . ALA A 1 73 ? 1.875 9.469 -1.976 1.00 89.94 73 ALA A CA 1
ATOM 508 C C . ALA A 1 73 ? 2.598 8.259 -2.594 1.00 89.94 73 ALA A C 1
ATOM 510 O O . ALA A 1 73 ? 2.282 7.862 -3.714 1.00 89.94 73 ALA A O 1
ATOM 511 N N . LEU A 1 74 ? 3.531 7.645 -1.857 1.00 90.50 74 LEU A N 1
ATOM 512 C CA . LEU A 1 74 ? 4.236 6.444 -2.302 1.00 90.50 74 LEU A CA 1
ATOM 513 C C . LEU A 1 74 ? 3.286 5.246 -2.448 1.00 90.50 74 LEU A C 1
ATOM 515 O O . LEU A 1 74 ? 3.346 4.543 -3.454 1.00 90.50 74 LEU A O 1
ATOM 519 N N . GLY A 1 75 ? 2.401 5.034 -1.473 1.00 87.44 75 GLY A N 1
ATOM 520 C CA . GLY A 1 75 ? 1.393 3.976 -1.502 1.00 87.44 75 GLY A CA 1
ATOM 521 C C . GLY A 1 75 ? 0.453 4.121 -2.696 1.00 87.44 75 GLY A C 1
ATOM 522 O O . GLY A 1 75 ? 0.287 3.166 -3.450 1.00 87.44 75 GLY A O 1
ATOM 523 N N . LEU A 1 76 ? -0.074 5.327 -2.932 1.00 89.56 76 LEU A N 1
ATOM 524 C CA . LEU A 1 76 ? -0.928 5.605 -4.090 1.00 89.56 76 LEU A CA 1
ATOM 525 C C . LEU A 1 76 ? -0.204 5.409 -5.422 1.00 89.56 76 LEU A C 1
ATOM 527 O O . LEU A 1 76 ? -0.774 4.847 -6.351 1.00 89.56 76 LEU A O 1
ATOM 531 N N . MET A 1 77 ? 1.047 5.859 -5.530 1.00 92.94 77 MET A N 1
ATOM 532 C CA . MET A 1 77 ? 1.832 5.673 -6.749 1.00 92.94 77 MET A CA 1
ATOM 533 C C . MET A 1 77 ? 2.016 4.183 -7.072 1.00 92.94 77 MET A C 1
ATOM 535 O O . MET A 1 77 ? 1.864 3.789 -8.227 1.00 92.94 77 MET A O 1
ATOM 539 N N . ILE A 1 78 ? 2.326 3.357 -6.066 1.00 91.44 78 ILE A N 1
ATOM 540 C CA . ILE A 1 78 ? 2.476 1.905 -6.239 1.00 91.44 78 ILE A CA 1
ATOM 541 C C . ILE A 1 78 ? 1.139 1.269 -6.632 1.00 91.44 78 ILE A C 1
ATOM 543 O O . ILE A 1 78 ? 1.104 0.489 -7.579 1.00 91.44 78 ILE A O 1
ATOM 547 N N . GLU A 1 79 ? 0.051 1.629 -5.954 1.00 89.94 79 GLU A N 1
ATOM 548 C CA . GLU A 1 79 ? -1.292 1.106 -6.224 1.00 89.94 79 GLU A CA 1
ATOM 549 C C . GLU A 1 79 ? -1.731 1.400 -7.668 1.00 89.94 79 GLU A C 1
ATOM 551 O O . GLU A 1 79 ? -2.108 0.491 -8.408 1.00 89.94 79 GLU A O 1
ATOM 556 N N . VAL A 1 80 ? -1.579 2.650 -8.123 1.00 91.94 80 VAL A N 1
ATOM 557 C CA . VAL A 1 80 ? -1.892 3.045 -9.506 1.00 91.94 80 VAL A CA 1
ATOM 558 C C . VAL A 1 80 ? -1.006 2.306 -10.510 1.00 91.94 80 VAL A C 1
ATOM 560 O O . VAL A 1 80 ? -1.501 1.830 -11.533 1.00 91.94 80 VAL A O 1
ATOM 563 N N . LEU A 1 81 ? 0.295 2.171 -10.239 1.00 93.06 81 LEU A N 1
ATOM 564 C CA . LEU A 1 81 ? 1.214 1.441 -11.114 1.00 93.06 81 LEU A CA 1
ATOM 565 C C . LEU A 1 81 ? 0.811 -0.034 -11.255 1.00 93.06 81 LEU A C 1
ATOM 567 O O . LEU A 1 81 ? 0.761 -0.560 -12.365 1.00 93.06 81 LEU A O 1
ATOM 571 N N . VAL A 1 82 ? 0.502 -0.702 -10.145 1.00 92.19 82 VAL A N 1
ATOM 572 C CA . VAL A 1 82 ? 0.105 -2.113 -10.141 1.00 92.19 82 VAL A CA 1
ATOM 573 C C . VAL A 1 82 ? -1.233 -2.298 -10.848 1.00 92.19 82 VAL A C 1
ATOM 575 O O . VAL A 1 82 ? -1.314 -3.114 -11.769 1.00 92.19 82 VAL A O 1
ATOM 578 N N . ALA A 1 83 ? -2.254 -1.521 -10.483 1.00 91.12 83 ALA A N 1
ATOM 579 C CA . ALA A 1 83 ? -3.591 -1.645 -11.057 1.00 91.12 83 ALA A CA 1
ATOM 580 C C . ALA A 1 83 ? -3.595 -1.391 -12.571 1.00 91.12 83 ALA A C 1
ATOM 582 O O . ALA A 1 83 ? -4.233 -2.125 -13.325 1.00 91.12 83 ALA A O 1
ATOM 583 N N . THR A 1 84 ? -2.827 -0.404 -13.046 1.00 93.75 84 THR A N 1
ATOM 584 C CA . THR A 1 84 ? -2.732 -0.100 -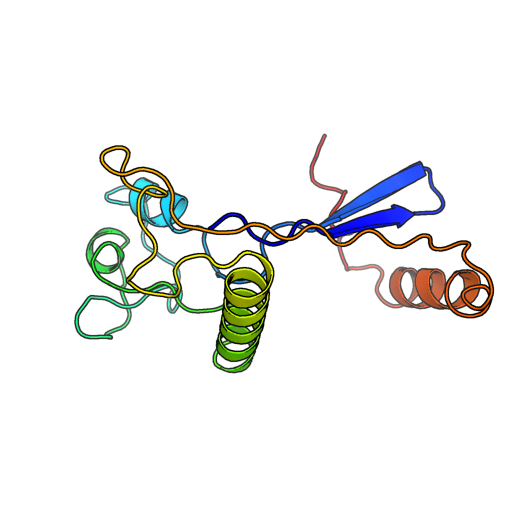14.483 1.00 93.75 84 THR A CA 1
ATOM 585 C C . THR A 1 84 ? -2.003 -1.184 -15.275 1.00 93.75 84 THR A C 1
ATOM 587 O O . THR A 1 84 ? -2.466 -1.556 -16.355 1.00 93.75 84 THR A O 1
ATOM 590 N N . LEU A 1 85 ? -0.900 -1.729 -14.750 1.00 93.81 85 LEU A N 1
ATOM 591 C CA . LEU A 1 85 ? -0.131 -2.780 -15.427 1.00 93.81 85 LEU A CA 1
ATOM 592 C C . LEU A 1 85 ? -0.860 -4.126 -15.451 1.00 93.81 85 LEU A C 1
ATOM 594 O O . LEU A 1 85 ? -0.784 -4.853 -16.440 1.00 93.81 85 LEU A O 1
ATOM 598 N N . THR A 1 86 ? -1.564 -4.458 -14.372 1.00 92.69 86 THR A N 1
ATOM 599 C CA . THR A 1 86 ? -2.250 -5.750 -14.214 1.00 92.69 86 THR A CA 1
ATOM 600 C C . THR A 1 86 ? -3.719 -5.712 -14.643 1.00 92.69 86 THR A C 1
ATOM 602 O O . THR A 1 86 ? -4.334 -6.767 -14.785 1.00 92.69 86 THR A O 1
ATOM 605 N N . ARG A 1 87 ? -4.268 -4.515 -14.912 1.00 92.75 87 ARG A N 1
ATOM 606 C CA . ARG A 1 87 ? -5.691 -4.259 -15.207 1.00 92.75 87 ARG A CA 1
ATOM 607 C C . ARG A 1 87 ? -6.626 -4.773 -14.109 1.00 92.75 87 ARG A C 1
ATOM 609 O O . ARG A 1 87 ? -7.644 -5.401 -14.396 1.00 92.75 87 ARG A O 1
ATOM 616 N N . THR A 1 88 ? -6.268 -4.510 -12.859 1.00 92.75 88 THR A N 1
ATOM 617 C CA . THR A 1 88 ? -7.023 -4.937 -11.674 1.00 92.75 88 THR A CA 1
ATOM 618 C C . THR A 1 88 ? -7.792 -3.787 -11.029 1.00 92.75 88 THR A C 1
ATOM 620 O O . THR A 1 88 ? -7.703 -2.641 -11.471 1.00 92.75 88 THR A O 1
ATOM 623 N N . ALA A 1 89 ? -8.566 -4.100 -9.986 1.00 88.81 89 ALA A N 1
ATOM 624 C CA . ALA A 1 89 ? -9.314 -3.109 -9.219 1.00 88.81 89 ALA A CA 1
ATOM 625 C C . ALA A 1 89 ? -8.383 -2.131 -8.473 1.00 88.81 89 ALA A C 1
ATOM 627 O O . ALA A 1 89 ? -7.213 -2.443 -8.243 1.00 88.81 89 ALA A O 1
ATOM 628 N N . LEU A 1 90 ? -8.923 -0.965 -8.102 1.00 88.00 90 LEU A N 1
ATOM 629 C CA . LEU A 1 90 ? -8.222 0.127 -7.423 1.00 88.00 90 LEU A CA 1
ATOM 630 C C . LEU A 1 90 ? -9.022 0.563 -6.187 1.00 88.00 90 LEU A C 1
ATOM 632 O O . LEU A 1 90 ? -10.234 0.749 -6.282 1.00 88.00 90 LEU A O 1
ATOM 636 N N . GLY A 1 91 ? -8.354 0.782 -5.054 1.00 85.81 91 GLY A N 1
ATOM 637 C CA . GLY A 1 91 ? -8.996 1.343 -3.857 1.00 85.81 91 GLY A CA 1
ATOM 638 C C . GLY A 1 91 ? -10.133 0.467 -3.317 1.00 85.81 91 GLY A C 1
ATOM 639 O O . GLY A 1 91 ? -9.941 -0.729 -3.104 1.00 85.81 91 GLY A O 1
ATOM 640 N N . ASP A 1 92 ? -11.312 1.058 -3.110 1.00 84.94 92 ASP A N 1
ATOM 641 C CA . ASP A 1 92 ? -12.472 0.394 -2.489 1.00 84.94 92 ASP A CA 1
ATOM 642 C C . ASP A 1 92 ? -13.080 -0.735 -3.349 1.00 84.94 92 ASP A C 1
ATOM 644 O O . ASP A 1 92 ? -13.847 -1.562 -2.853 1.00 84.94 92 ASP A O 1
ATOM 648 N N . ASP A 1 93 ? -12.710 -0.824 -4.632 1.00 86.31 93 ASP A N 1
ATOM 649 C CA . ASP A 1 93 ? -13.124 -1.918 -5.519 1.00 86.31 93 ASP A CA 1
ATOM 650 C C . ASP A 1 93 ? -12.289 -3.204 -5.323 1.00 86.31 93 ASP A C 1
ATOM 652 O O . ASP A 1 93 ? -12.583 -4.251 -5.917 1.00 86.31 93 ASP A O 1
ATOM 656 N N . VAL A 1 94 ? -11.237 -3.162 -4.495 1.00 85.00 94 VAL A N 1
ATOM 657 C CA . VAL A 1 94 ? -10.397 -4.327 -4.185 1.00 85.00 94 VAL A CA 1
ATOM 658 C C . VAL A 1 94 ? -11.099 -5.244 -3.175 1.00 85.00 94 VAL A C 1
ATOM 660 O O . VAL A 1 94 ? -11.292 -4.895 -2.014 1.00 85.00 94 VAL A O 1
ATOM 663 N N . ARG A 1 95 ? -11.429 -6.468 -3.598 1.00 86.00 95 ARG A N 1
ATOM 664 C CA . ARG A 1 95 ? -12.154 -7.483 -2.814 1.00 86.00 95 ARG A CA 1
ATOM 665 C C . ARG A 1 95 ? -11.344 -8.768 -2.654 1.00 86.00 95 ARG A C 1
ATOM 667 O O . ARG A 1 95 ? -10.241 -8.901 -3.192 1.00 86.00 95 ARG A O 1
ATOM 674 N N . GLY A 1 96 ? -11.868 -9.701 -1.859 1.00 81.38 96 GLY A N 1
ATOM 675 C CA . GLY A 1 96 ? -11.368 -11.078 -1.762 1.00 81.38 96 GLY A CA 1
ATOM 676 C C . GLY A 1 96 ? -10.020 -11.264 -1.057 1.00 81.38 96 GLY A C 1
ATOM 677 O O . GLY A 1 96 ? -9.465 -12.357 -1.049 1.00 81.38 96 GLY A O 1
ATOM 678 N N . THR A 1 97 ? -9.435 -10.196 -0.500 1.00 78.50 97 THR A N 1
ATOM 679 C CA . THR A 1 97 ? -8.125 -10.270 0.177 1.00 78.50 97 THR A CA 1
ATOM 680 C C . THR A 1 97 ? -8.246 -10.476 1.681 1.00 78.50 97 THR A C 1
ATOM 682 O O . THR A 1 97 ? -7.453 -11.220 2.253 1.00 78.50 97 THR A O 1
ATOM 685 N N . LEU A 1 98 ? -9.188 -9.787 2.326 1.00 74.81 98 LEU A N 1
ATOM 686 C CA . LEU A 1 98 ? -9.466 -9.931 3.759 1.00 74.81 98 LEU A CA 1
ATOM 687 C C . LEU A 1 98 ? -10.710 -10.780 4.024 1.00 74.81 98 LEU A C 1
ATOM 689 O O . LEU A 1 98 ? -10.812 -11.369 5.097 1.00 74.81 98 LEU A O 1
ATOM 693 N N . ASP A 1 99 ? -11.601 -10.869 3.040 1.00 76.25 99 ASP A N 1
ATOM 694 C CA . ASP A 1 99 ? -12.844 -11.621 3.119 1.00 76.25 99 ASP A CA 1
ATOM 695 C C . ASP A 1 99 ? -12.783 -12.787 2.121 1.00 76.25 99 ASP A C 1
ATOM 697 O O . ASP A 1 99 ? -12.436 -12.573 0.959 1.00 76.25 99 ASP A O 1
ATOM 701 N N . PRO A 1 100 ? -13.089 -14.026 2.541 1.00 74.88 100 PRO A N 1
ATOM 702 C CA . PRO A 1 100 ? -12.979 -15.211 1.688 1.00 74.88 100 PRO A CA 1
ATOM 703 C C . PRO A 1 100 ? -14.182 -15.406 0.748 1.00 74.88 100 PRO A C 1
ATOM 705 O O . PRO A 1 100 ? -14.249 -16.411 0.044 1.00 74.88 100 PRO A O 1
ATOM 708 N N . THR A 1 101 ? -15.163 -14.503 0.781 1.00 83.12 101 THR A N 1
ATOM 709 C CA . THR A 1 101 ? -16.441 -14.626 0.064 1.00 83.12 101 THR A CA 1
ATOM 710 C C . THR A 1 101 ? -16.326 -14.319 -1.420 1.00 83.12 101 THR A C 1
ATOM 712 O O . THR A 1 101 ? -17.029 -14.921 -2.227 1.00 83.12 101 THR A O 1
ATOM 715 N N . ASP A 1 102 ? -15.432 -13.400 -1.772 1.00 84.38 102 ASP A N 1
ATOM 716 C CA . ASP A 1 102 ? -15.241 -12.918 -3.132 1.00 84.38 102 ASP A CA 1
ATOM 717 C C . ASP A 1 102 ? -13.866 -13.336 -3.662 1.00 84.38 102 ASP A C 1
ATOM 719 O O . ASP A 1 102 ? -12.903 -13.427 -2.894 1.00 84.38 102 ASP A O 1
ATOM 723 N N . PRO A 1 103 ? -13.724 -13.571 -4.976 1.00 85.94 103 PRO A N 1
ATOM 724 C CA . PRO A 1 103 ? -12.413 -13.788 -5.567 1.00 85.94 103 PRO A CA 1
ATOM 725 C C . PRO A 1 103 ? -11.523 -12.540 -5.389 1.00 85.94 103 PRO A C 1
ATOM 727 O O . PRO A 1 103 ? -12.017 -11.414 -5.503 1.00 85.94 103 PRO A O 1
ATOM 730 N N . PRO A 1 104 ? -10.208 -12.704 -5.141 1.00 87.44 104 PRO A N 1
ATOM 731 C CA . PRO A 1 104 ? -9.292 -11.576 -5.022 1.00 87.44 104 PRO A CA 1
ATOM 732 C C . PRO A 1 104 ? -9.228 -10.758 -6.315 1.00 87.44 104 PRO A C 1
ATOM 734 O O . PRO A 1 104 ? -8.934 -11.305 -7.376 1.00 87.44 104 PRO A O 1
ATOM 737 N N . THR A 1 105 ? -9.442 -9.444 -6.222 1.00 89.25 105 THR A N 1
ATOM 738 C CA . THR A 1 105 ?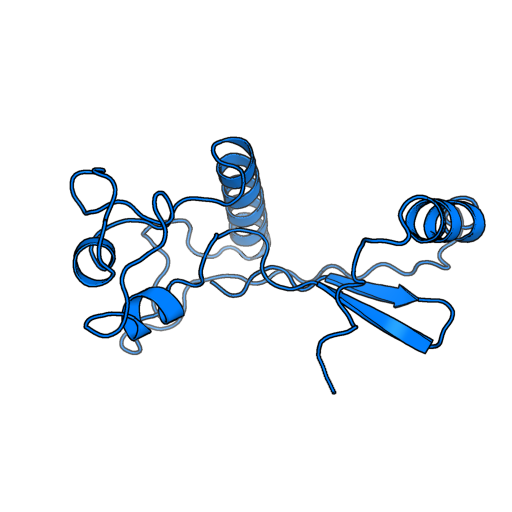 -9.399 -8.531 -7.384 1.00 89.25 105 THR A CA 1
ATOM 739 C C . THR A 1 105 ? -8.152 -7.646 -7.428 1.00 89.25 105 THR A C 1
ATOM 741 O O . THR A 1 105 ? -8.088 -6.739 -8.252 1.00 89.25 105 THR A O 1
ATOM 744 N N . LYS A 1 106 ? -7.163 -7.895 -6.558 1.00 87.88 106 LYS A N 1
ATOM 745 C CA . LYS A 1 106 ? -5.876 -7.178 -6.533 1.00 87.88 106 LYS A CA 1
ATOM 746 C C . LYS A 1 106 ? -4.913 -7.681 -7.613 1.00 87.88 106 LYS A C 1
ATOM 748 O O . LYS A 1 106 ? -4.997 -8.834 -8.033 1.00 87.88 106 LYS A O 1
ATOM 753 N N . GLY A 1 107 ? -3.958 -6.836 -7.984 1.00 86.94 107 GLY A N 1
ATOM 754 C CA . GLY A 1 107 ? -2.826 -7.194 -8.835 1.00 86.94 107 GLY A CA 1
ATOM 755 C C . GLY A 1 107 ? -1.519 -7.293 -8.055 1.00 86.94 107 GLY A C 1
ATOM 756 O O . GLY A 1 107 ? -1.385 -6.712 -6.981 1.00 86.94 107 GLY A O 1
ATOM 757 N N . ASP A 1 108 ? -0.541 -7.992 -8.627 1.00 89.62 108 ASP A N 1
ATOM 758 C CA . ASP A 1 108 ? 0.833 -8.063 -8.128 1.00 89.62 108 ASP A CA 1
ATOM 759 C C . ASP A 1 108 ? 1.804 -7.807 -9.294 1.00 89.62 108 ASP A C 1
ATOM 761 O O . ASP A 1 108 ? 1.607 -8.304 -10.405 1.00 89.62 108 ASP A O 1
ATOM 765 N N . VAL A 1 109 ? 2.867 -7.033 -9.054 1.00 88.88 109 VAL A N 1
ATOM 766 C CA . VAL A 1 109 ? 3.920 -6.744 -10.043 1.00 88.88 109 VAL A CA 1
ATOM 767 C C . VAL A 1 109 ? 5.266 -7.208 -9.501 1.00 88.88 109 VAL A C 1
ATOM 769 O O . VAL A 1 109 ? 5.642 -6.880 -8.377 1.00 88.88 109 VAL A O 1
ATOM 772 N N . PHE A 1 110 ? 6.021 -7.926 -10.333 1.00 89.56 110 PHE A N 1
ATOM 773 C CA . PHE A 1 110 ? 7.380 -8.366 -10.027 1.00 89.56 110 PHE A CA 1
ATOM 774 C C . PHE A 1 110 ? 8.383 -7.647 -10.929 1.00 89.56 110 PHE A C 1
ATOM 776 O O . PHE A 1 110 ? 8.266 -7.691 -12.153 1.00 89.56 110 PHE A O 1
ATOM 783 N N . ILE A 1 111 ? 9.384 -7.004 -10.323 1.00 86.62 111 ILE A N 1
ATOM 784 C CA . ILE A 1 111 ? 10.471 -6.321 -11.033 1.00 86.62 111 ILE A CA 1
ATOM 785 C C . ILE A 1 111 ? 11.768 -7.080 -10.761 1.00 86.62 111 ILE A C 1
ATOM 787 O O . ILE A 1 111 ? 12.206 -7.182 -9.616 1.00 86.62 111 ILE A O 1
ATOM 791 N N . ALA A 1 112 ? 12.385 -7.597 -11.821 1.00 86.56 112 ALA A N 1
ATOM 792 C CA . ALA A 1 112 ? 13.686 -8.250 -11.768 1.00 86.56 112 ALA A CA 1
ATOM 793 C C . ALA A 1 112 ? 14.714 -7.405 -12.528 1.00 86.56 112 ALA A C 1
ATOM 795 O O . ALA A 1 112 ? 14.453 -6.951 -13.640 1.00 86.56 112 ALA A O 1
ATOM 796 N N . MET A 1 113 ? 15.880 -7.197 -11.919 1.00 82.75 113 MET A N 1
ATOM 797 C CA . MET A 1 113 ? 16.993 -6.450 -12.506 1.00 82.75 113 MET A CA 1
ATOM 798 C C . MET A 1 113 ? 18.271 -7.273 -12.364 1.00 82.75 113 MET A C 1
ATOM 800 O O . MET A 1 113 ? 18.552 -7.780 -11.278 1.00 82.75 113 MET A O 1
ATOM 804 N N . ASP A 1 114 ? 19.040 -7.399 -13.447 1.00 80.50 114 ASP A N 1
ATOM 805 C CA . ASP A 1 114 ? 20.368 -8.013 -13.406 1.00 80.50 114 ASP A CA 1
ATOM 806 C C . ASP A 1 114 ? 21.414 -6.948 -13.029 1.00 80.50 114 ASP A C 1
ATOM 808 O O . ASP A 1 114 ? 21.674 -6.042 -13.827 1.00 80.50 114 ASP A O 1
ATOM 812 N N . PRO A 1 115 ? 22.047 -7.035 -11.841 1.00 73.88 115 PRO A N 1
ATOM 813 C CA . PRO A 1 115 ? 23.055 -6.066 -11.418 1.00 73.88 115 PRO A CA 1
ATOM 814 C C . PRO A 1 115 ? 24.357 -6.149 -12.231 1.00 73.88 115 PRO A C 1
ATOM 816 O O . PRO A 1 115 ? 25.237 -5.310 -12.043 1.00 73.88 115 PRO A O 1
ATOM 819 N N . ARG A 1 116 ? 24.514 -7.151 -13.104 1.00 74.25 116 ARG A N 1
ATOM 820 C CA . ARG A 1 116 ? 25.683 -7.339 -13.978 1.00 74.25 116 ARG A CA 1
ATOM 821 C C . ARG A 1 116 ? 25.407 -6.953 -15.430 1.00 74.25 116 ARG A C 1
ATOM 823 O O . ARG A 1 116 ? 26.278 -7.144 -16.278 1.00 74.25 116 ARG A O 1
ATOM 830 N N . ALA A 1 117 ? 24.225 -6.408 -15.722 1.00 79.06 117 ALA A N 1
ATOM 831 C CA . ALA A 1 117 ? 23.911 -5.910 -17.051 1.00 79.06 117 ALA A CA 1
ATOM 832 C C . ALA A 1 117 ? 24.917 -4.810 -17.478 1.00 79.06 117 ALA A C 1
ATOM 834 O O . ALA A 1 117 ? 25.346 -4.007 -16.640 1.00 79.06 117 ALA A O 1
ATOM 835 N N . PRO A 1 118 ? 25.305 -4.747 -18.768 1.00 76.88 118 PRO A N 1
ATOM 836 C CA . PRO A 1 118 ? 26.260 -3.753 -19.260 1.00 76.88 118 PRO A CA 1
ATOM 837 C C . PRO A 1 118 ? 25.831 -2.316 -18.913 1.00 76.88 118 PRO A C 1
ATOM 839 O O . PRO A 1 118 ? 24.695 -1.930 -19.175 1.00 76.88 118 PRO A O 1
ATOM 842 N N . GLY A 1 119 ? 26.740 -1.522 -18.333 1.00 72.94 119 GLY A N 1
ATOM 843 C CA . GLY A 1 119 ? 26.484 -0.139 -17.895 1.00 72.94 119 GLY A CA 1
ATOM 844 C C . GLY A 1 119 ? 26.141 0.040 -16.407 1.00 72.94 119 GLY A C 1
ATOM 845 O O . GLY A 1 119 ? 25.997 1.177 -15.958 1.00 72.94 119 GLY A O 1
ATOM 846 N N . HIS A 1 120 ? 26.038 -1.047 -15.631 1.00 66.44 120 HIS A N 1
ATOM 847 C CA . HIS A 1 120 ? 25.800 -1.025 -14.175 1.00 66.44 120 HIS A CA 1
ATOM 848 C C . HIS A 1 120 ? 27.084 -1.227 -13.325 1.00 66.44 120 HIS A C 1
ATOM 850 O O . HIS A 1 120 ? 27.060 -1.203 -12.093 1.00 66.44 120 HIS A O 1
ATOM 856 N N . ASP A 1 121 ? 28.236 -1.356 -13.981 1.00 59.72 121 ASP A N 1
ATOM 857 C CA . ASP A 1 121 ? 29.577 -1.579 -13.418 1.00 59.72 121 ASP A CA 1
ATOM 858 C C . ASP A 1 121 ? 30.076 -0.454 -12.489 1.00 59.72 121 ASP A C 1
ATOM 860 O O . ASP A 1 121 ? 30.895 -0.690 -11.603 1.00 59.72 121 ASP A O 1
ATOM 864 N N . ARG A 1 122 ? 29.557 0.770 -12.640 1.00 55.81 122 ARG A N 1
ATOM 865 C CA . ARG A 1 122 ? 29.977 1.940 -11.845 1.00 55.81 122 ARG A CA 1
ATOM 866 C C . ARG A 1 122 ? 29.252 2.119 -10.509 1.00 55.81 122 ARG A C 1
ATOM 868 O O . ARG A 1 122 ? 29.738 2.859 -9.656 1.00 55.81 122 ARG A O 1
ATOM 875 N N . VAL A 1 123 ? 28.090 1.490 -10.329 1.00 57.81 123 VAL A N 1
ATOM 876 C CA . VAL A 1 123 ? 27.210 1.719 -9.163 1.00 57.81 123 VAL A CA 1
ATOM 877 C C . VAL A 1 123 ? 27.416 0.658 -8.081 1.00 57.81 123 VAL A C 1
ATOM 879 O O . VAL A 1 123 ? 27.283 0.951 -6.891 1.00 57.81 123 VAL A O 1
ATOM 882 N N . TRP A 1 124 ? 27.773 -0.562 -8.486 1.00 55.81 124 TRP A N 1
ATOM 883 C CA . TRP A 1 124 ? 27.760 -1.726 -7.605 1.00 55.81 124 TRP A CA 1
ATOM 884 C C . TRP A 1 124 ? 28.884 -1.730 -6.557 1.00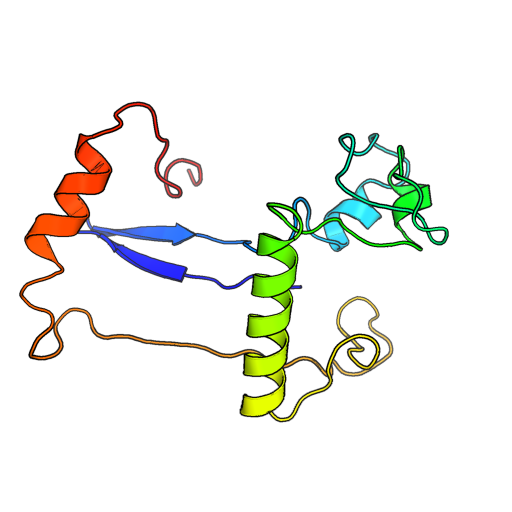 55.81 124 TRP A C 1
ATOM 886 O O . TRP A 1 124 ? 28.604 -1.870 -5.367 1.00 55.81 124 TRP A O 1
ATOM 896 N N . GLU A 1 125 ? 30.140 -1.505 -6.954 1.00 51.66 125 GLU A N 1
ATOM 897 C CA . GLU A 1 125 ? 31.275 -1.658 -6.027 1.00 51.66 125 GLU A CA 1
ATOM 898 C C . GLU A 1 125 ? 31.484 -0.492 -5.030 1.00 51.66 125 GLU A C 1
ATOM 900 O O . GLU A 1 125 ? 31.799 -0.753 -3.864 1.00 51.66 125 GLU A O 1
ATOM 905 N N . PRO A 1 126 ? 31.292 0.798 -5.390 1.00 49.94 126 PRO A N 1
ATOM 906 C CA . PRO A 1 126 ? 31.512 1.894 -4.436 1.00 49.94 126 PRO A CA 1
ATOM 907 C C . PRO A 1 126 ? 30.314 2.168 -3.504 1.00 49.94 126 PRO A C 1
ATOM 909 O O . PRO A 1 126 ? 30.501 2.593 -2.361 1.00 49.94 126 PRO A O 1
ATOM 912 N N . GLY A 1 127 ? 29.076 1.943 -3.968 1.00 50.66 127 GLY A N 1
ATOM 913 C CA . GLY A 1 127 ? 27.850 2.370 -3.275 1.00 50.66 127 GLY A CA 1
ATOM 914 C C . GLY A 1 127 ? 27.444 1.486 -2.090 1.00 50.66 127 GLY A C 1
ATOM 915 O O . GLY A 1 127 ? 27.066 2.000 -1.033 1.00 50.66 127 GLY A O 1
ATOM 916 N N . ALA A 1 128 ? 27.582 0.163 -2.223 1.00 52.38 128 ALA A N 1
ATOM 917 C CA . ALA A 1 128 ? 27.236 -0.790 -1.164 1.00 52.38 128 ALA A CA 1
ATOM 918 C C . ALA A 1 128 ? 28.159 -0.654 0.065 1.00 52.38 128 ALA A C 1
ATOM 920 O O . ALA A 1 128 ? 27.699 -0.698 1.210 1.00 52.38 128 ALA A O 1
ATOM 921 N N . ARG A 1 129 ? 29.454 -0.384 -0.164 1.00 48.12 129 ARG A N 1
ATOM 922 C CA . ARG A 1 129 ? 30.449 -0.149 0.897 1.00 48.12 129 ARG A CA 1
ATOM 923 C C . ARG A 1 129 ? 30.201 1.160 1.648 1.00 48.12 129 ARG A C 1
ATOM 925 O O . ARG A 1 129 ? 30.359 1.190 2.868 1.00 48.12 129 ARG A O 1
ATOM 932 N N . ALA A 1 130 ? 29.787 2.225 0.956 1.00 48.44 130 ALA A N 1
ATOM 933 C CA . ALA A 1 130 ? 29.605 3.552 1.552 1.00 48.44 130 ALA A CA 1
ATOM 934 C C . ALA A 1 130 ? 28.435 3.623 2.551 1.00 48.44 130 ALA A C 1
ATOM 936 O O . ALA A 1 130 ? 28.523 4.341 3.548 1.00 48.44 130 ALA A O 1
ATOM 937 N N . CYS A 1 131 ? 27.359 2.868 2.310 1.00 47.88 131 CYS A N 1
ATOM 938 C CA . CYS A 1 131 ? 26.194 2.850 3.195 1.00 47.88 131 CYS A CA 1
ATOM 939 C C . CYS A 1 131 ? 26.427 1.971 4.439 1.00 47.88 131 CYS A C 1
ATOM 941 O O . CYS A 1 131 ? 26.100 2.376 5.552 1.00 47.88 131 CYS A O 1
ATOM 943 N N . ALA A 1 132 ? 27.084 0.815 4.278 1.00 51.03 132 ALA A N 1
ATOM 944 C CA . ALA A 1 132 ? 27.350 -0.116 5.379 1.00 51.03 132 ALA A CA 1
ATOM 945 C C . ALA A 1 132 ? 28.433 0.369 6.365 1.00 51.03 132 ALA A C 1
ATOM 947 O O . ALA A 1 132 ? 28.390 0.025 7.543 1.00 51.03 132 ALA A O 1
ATOM 948 N N . THR A 1 133 ? 29.402 1.175 5.911 1.00 48.09 133 THR A N 1
ATOM 949 C CA . THR A 1 133 ? 30.530 1.627 6.754 1.00 48.09 133 THR A CA 1
ATOM 950 C C . THR A 1 133 ? 30.293 2.952 7.483 1.00 48.09 133 THR A C 1
ATOM 952 O O . THR A 1 133 ? 30.988 3.226 8.459 1.00 48.09 133 THR A O 1
ATOM 955 N N . ARG A 1 134 ? 29.316 3.777 7.071 1.00 38.72 134 ARG A N 1
ATOM 956 C CA . ARG A 1 134 ? 29.079 5.100 7.691 1.00 38.72 134 ARG A CA 1
ATOM 957 C C . ARG A 1 134 ? 28.220 5.093 8.955 1.00 38.72 134 ARG A C 1
ATOM 959 O O . ARG A 1 134 ? 28.230 6.097 9.660 1.00 38.72 134 ARG A O 1
ATOM 966 N N . GLN A 1 135 ? 27.493 4.019 9.267 1.00 43.56 135 GLN A N 1
ATOM 967 C CA . GLN A 1 135 ? 26.630 3.972 10.455 1.00 43.56 135 GLN A CA 1
ATOM 968 C C . GLN A 1 135 ? 26.691 2.598 11.147 1.00 43.56 135 GLN A C 1
ATOM 970 O O . GLN A 1 135 ? 25.840 1.745 10.900 1.00 43.56 135 GLN A O 1
ATOM 975 N N . PRO A 1 136 ? 27.665 2.370 12.050 1.00 46.16 136 PRO A N 1
ATOM 976 C CA . PRO A 1 136 ? 27.848 1.083 12.734 1.00 46.16 136 PRO A CA 1
ATOM 977 C C . PRO A 1 136 ? 26.691 0.690 13.673 1.00 46.16 136 PRO A C 1
ATOM 979 O O . PRO A 1 136 ? 26.669 -0.426 14.186 1.00 46.16 136 PRO A O 1
ATOM 982 N N . THR A 1 137 ? 25.723 1.582 13.905 1.00 50.69 137 THR A N 1
ATOM 983 C CA . THR A 1 137 ? 24.549 1.349 14.760 1.00 50.69 137 THR A CA 1
ATOM 984 C C . THR A 1 137 ? 23.310 0.873 14.002 1.00 50.69 137 THR A C 1
ATOM 986 O O . THR A 1 137 ? 22.333 0.485 14.641 1.00 50.69 137 THR A O 1
ATOM 989 N N . LEU A 1 138 ? 23.316 0.878 12.664 1.00 49.00 138 LEU A N 1
ATOM 990 C CA . LEU A 1 138 ? 22.166 0.433 11.881 1.00 49.00 138 LEU A CA 1
ATOM 991 C C . LEU A 1 138 ? 22.171 -1.091 11.755 1.00 49.00 138 LEU A C 1
ATOM 993 O O . LEU A 1 138 ? 23.043 -1.695 11.131 1.00 49.00 138 LEU A O 1
ATOM 997 N N . SER A 1 139 ? 21.166 -1.729 12.351 1.00 56.44 139 SER A N 1
ATOM 998 C CA . SER A 1 139 ? 20.915 -3.149 12.141 1.00 56.44 139 SER A CA 1
ATOM 999 C C . SER A 1 139 ? 20.575 -3.395 10.674 1.00 56.44 139 SER A C 1
ATOM 1001 O O . SER A 1 139 ? 19.622 -2.816 10.152 1.00 56.44 139 SER A O 1
ATOM 1003 N N . THR A 1 140 ? 21.317 -4.281 10.012 1.00 54.84 140 THR A N 1
ATOM 1004 C CA . THR A 1 140 ? 20.940 -4.745 8.679 1.00 54.84 140 THR A CA 1
ATOM 1005 C C . THR A 1 140 ? 19.634 -5.550 8.754 1.00 54.84 140 THR A C 1
ATOM 1007 O O . THR A 1 140 ? 19.473 -6.359 9.676 1.00 54.84 140 THR A O 1
ATOM 1010 N N . PRO A 1 141 ? 18.709 -5.388 7.785 1.00 50.75 141 PRO A N 1
ATOM 1011 C CA . PRO A 1 141 ? 17.403 -6.061 7.786 1.00 50.75 141 PRO A CA 1
ATOM 1012 C C . PRO A 1 141 ? 17.462 -7.593 7.918 1.00 50.75 141 PRO A C 1
ATOM 1014 O O . PRO A 1 141 ? 16.501 -8.222 8.346 1.00 50.75 141 PRO A O 1
ATOM 1017 N N . SER A 1 142 ? 18.595 -8.217 7.580 1.00 53.50 142 SER A N 1
ATOM 1018 C CA . SER A 1 142 ? 18.783 -9.670 7.620 1.00 53.50 142 SER A CA 1
ATOM 1019 C C . SER A 1 142 ? 19.160 -10.241 8.997 1.00 53.50 142 SER A C 1
ATOM 1021 O O . SER A 1 142 ? 19.362 -11.449 9.102 1.00 53.50 142 SER A O 1
ATOM 1023 N N . ARG A 1 143 ? 19.335 -9.425 10.049 1.00 45.34 143 ARG A N 1
ATOM 1024 C CA . ARG A 1 143 ? 19.897 -9.893 11.335 1.00 45.34 143 ARG A CA 1
ATOM 1025 C C . ARG A 1 143 ? 18.887 -10.594 12.262 1.00 45.34 143 ARG A C 1
ATOM 1027 O O . ARG A 1 143 ? 19.314 -11.199 13.238 1.00 45.34 143 ARG A O 1
ATOM 1034 N N . SER A 1 144 ? 17.587 -10.553 11.962 1.00 46.06 144 SER A N 1
ATOM 1035 C CA . SER A 1 144 ? 16.515 -11.046 12.849 1.00 46.06 144 SER A CA 1
ATOM 1036 C C . SER A 1 144 ? 15.920 -12.417 12.492 1.00 46.06 144 SER A C 1
ATOM 1038 O O . SER A 1 144 ? 15.001 -12.862 13.171 1.00 46.06 144 SER A O 1
ATOM 1040 N N . ARG A 1 145 ? 16.421 -13.115 11.462 1.00 41.91 145 ARG A N 1
ATOM 1041 C CA . ARG A 1 145 ? 15.994 -14.488 11.127 1.00 41.91 145 ARG A CA 1
ATOM 1042 C C . ARG A 1 145 ? 17.117 -15.488 11.424 1.00 41.91 145 ARG A C 1
ATOM 1044 O O . ARG A 1 145 ? 17.862 -15.873 10.523 1.00 41.91 145 ARG A O 1
ATOM 1051 N N . ARG A 1 146 ? 17.256 -15.858 12.697 1.00 36.75 146 ARG A N 1
ATOM 1052 C CA . ARG A 1 146 ? 17.853 -17.122 13.148 1.00 36.75 146 ARG A CA 1
ATOM 1053 C C . ARG A 1 146 ? 16.825 -17.863 13.979 1.00 36.75 146 ARG A C 1
ATOM 1055 O O . ARG A 1 146 ? 16.073 -17.162 14.687 1.00 36.75 146 ARG A O 1
#

Organism: NCBI:txid35763

Foldseek 3Di:
DWFDWDWDQDPVSDIQIDGDAWAPDDLVVLVVQAPPDWDDFQQAAAPVRHTGGHSVRRNRTGGATDPHPVSVVVVQVVQVVFCVVFVFDGDPRADCPVDVPDPGRGGDDDDDDDCPPPPNVVCPPPPVVVVPPPDVPDDRNRPPDD

pLDDT: mean 71.58, std 16.36, range [36.75, 93.81]